Protein AF-A0A961NEI6-F1 (afdb_monomer)

Radius of gyration: 17.78 Å; Cα contacts (8 Å, |Δi|>4): 22; chains: 1; bounding box: 41×33×29 Å

Structure (mmCIF, N/CA/C/O backbone):
data_AF-A0A961NEI6-F1
#
_entry.id   AF-A0A961NEI6-F1
#
loop_
_atom_site.group_PDB
_atom_site.id
_atom_site.type_symbol
_atom_site.label_atom_id
_atom_site.label_alt_id
_atom_site.label_comp_id
_atom_site.label_asym_id
_atom_site.label_entity_id
_atom_site.label_seq_id
_atom_site.pdbx_PDB_ins_code
_atom_site.Cartn_x
_atom_site.Cartn_y
_atom_site.Cartn_z
_atom_site.occupancy
_atom_site.B_iso_or_equiv
_atom_site.auth_seq_id
_atom_site.auth_comp_id
_atom_site.auth_asym_id
_atom_site.auth_atom_id
_atom_site.pdbx_PDB_model_num
ATOM 1 N N . ASP A 1 1 ? 25.383 -21.101 6.644 1.00 54.50 1 ASP A N 1
ATOM 2 C CA . ASP A 1 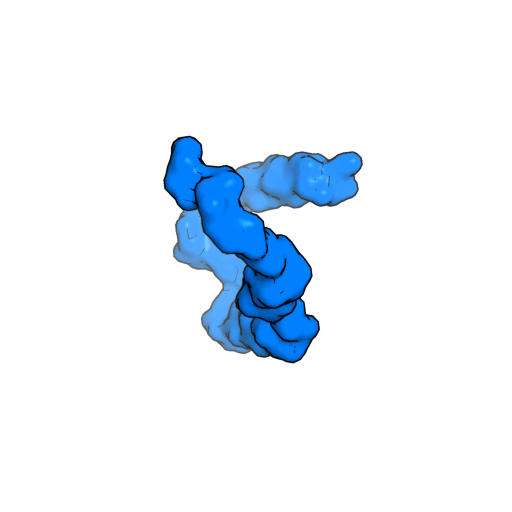1 ? 26.706 -21.295 6.019 1.00 54.50 1 ASP A CA 1
ATOM 3 C C . ASP A 1 1 ? 26.670 -21.894 4.596 1.00 54.50 1 ASP A C 1
ATOM 5 O O . ASP A 1 1 ? 27.708 -22.262 4.070 1.00 54.50 1 ASP A O 1
ATOM 9 N N . LEU A 1 2 ? 25.519 -21.929 3.897 1.00 48.28 2 LEU A N 1
ATOM 10 C CA . LEU A 1 2 ? 25.459 -22.398 2.495 1.00 48.28 2 LEU A CA 1
ATOM 11 C C . LEU A 1 2 ? 25.672 -21.274 1.454 1.00 48.28 2 LEU A C 1
ATOM 13 O O . LEU A 1 2 ? 26.127 -21.532 0.348 1.00 48.28 2 LEU A O 1
ATOM 17 N N . ALA A 1 3 ? 25.397 -20.014 1.817 1.00 51.91 3 ALA A N 1
ATOM 18 C CA . ALA A 1 3 ? 25.517 -18.852 0.924 1.00 51.91 3 ALA A CA 1
ATOM 19 C C . ALA A 1 3 ? 26.956 -18.312 0.766 1.00 51.91 3 ALA A C 1
ATOM 21 O O . ALA A 1 3 ? 27.205 -17.465 -0.084 1.00 51.91 3 ALA A O 1
ATOM 22 N N . ARG A 1 4 ? 27.912 -18.786 1.578 1.00 52.75 4 ARG A N 1
ATOM 2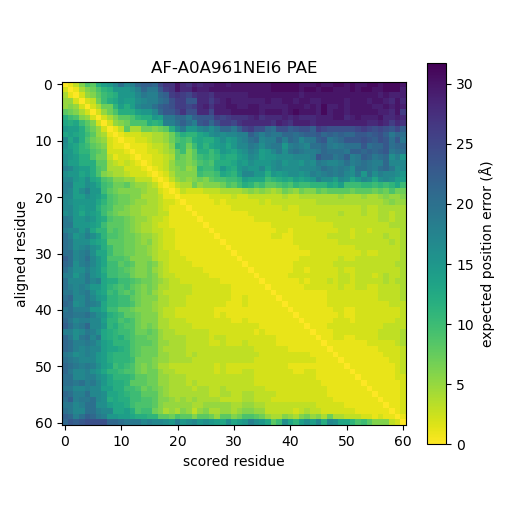3 C CA . ARG A 1 4 ? 29.307 -18.305 1.570 1.00 52.75 4 ARG A CA 1
ATOM 24 C C . ARG A 1 4 ? 30.225 -19.057 0.601 1.00 52.75 4 ARG A C 1
ATOM 26 O O . ARG A 1 4 ? 31.294 -18.546 0.293 1.00 52.75 4 ARG A O 1
ATOM 33 N N . ARG A 1 5 ? 29.845 -20.256 0.140 1.00 54.91 5 ARG A N 1
ATOM 34 C CA . ARG A 1 5 ? 30.777 -21.181 -0.533 1.00 54.91 5 ARG A CA 1
ATOM 35 C C . ARG A 1 5 ? 30.888 -21.042 -2.057 1.00 54.91 5 ARG A C 1
ATOM 37 O O . ARG A 1 5 ? 31.891 -21.497 -2.582 1.00 54.91 5 ARG A O 1
ATOM 44 N N . ASN A 1 6 ? 29.958 -20.366 -2.743 1.00 54.91 6 ASN A N 1
ATOM 45 C CA . ASN A 1 6 ? 29.964 -20.258 -4.217 1.00 54.91 6 ASN A CA 1
ATOM 46 C C . ASN A 1 6 ? 29.824 -18.820 -4.753 1.00 54.91 6 ASN A C 1
ATOM 48 O O . ASN A 1 6 ? 29.206 -18.631 -5.793 1.00 54.91 6 ASN A O 1
ATOM 52 N N . GLY A 1 7 ? 30.366 -17.814 -4.049 1.00 59.34 7 GLY A N 1
ATOM 53 C CA . GLY A 1 7 ? 30.528 -16.449 -4.580 1.00 59.34 7 GLY A CA 1
ATOM 54 C C . GLY A 1 7 ? 29.322 -15.919 -5.364 1.00 59.34 7 GLY A C 1
ATOM 55 O O . GLY A 1 7 ? 29.457 -15.585 -6.536 1.00 59.34 7 GLY A O 1
ATOM 56 N N . THR A 1 8 ? 28.134 -15.914 -4.754 1.00 61.62 8 THR A N 1
ATOM 57 C CA . THR A 1 8 ? 26.913 -15.421 -5.401 1.00 61.62 8 THR A CA 1
ATOM 58 C C . THR A 1 8 ? 27.118 -13.968 -5.824 1.00 61.62 8 THR A C 1
ATOM 60 O O . THR A 1 8 ? 27.384 -13.122 -4.971 1.00 61.62 8 THR A O 1
ATOM 63 N N . ASP A 1 9 ? 26.981 -13.684 -7.121 1.00 70.88 9 ASP A N 1
ATOM 64 C CA . ASP A 1 9 ? 26.972 -12.325 -7.665 1.00 70.88 9 ASP A CA 1
ATOM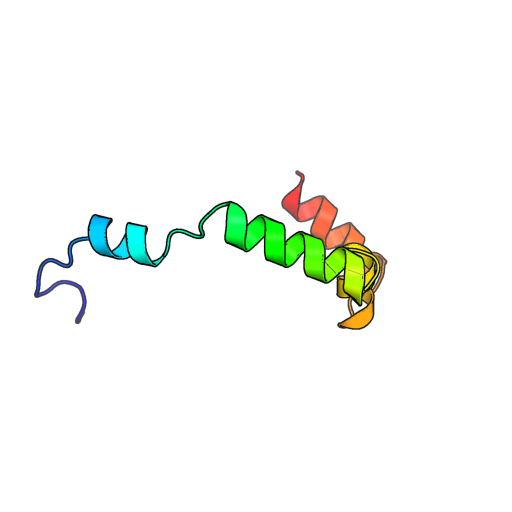 65 C C . ASP A 1 9 ? 25.794 -11.551 -7.049 1.00 70.88 9 ASP A C 1
ATOM 67 O O . ASP A 1 9 ? 24.630 -11.679 -7.450 1.00 70.88 9 ASP A O 1
ATOM 71 N N . LEU A 1 10 ? 26.109 -10.777 -6.011 1.00 68.62 10 LEU A N 1
ATOM 72 C CA . LEU A 1 10 ? 25.152 -9.981 -5.254 1.00 68.62 10 LEU A CA 1
ATOM 73 C C . LEU A 1 10 ? 24.463 -8.940 -6.143 1.00 68.62 10 LEU A C 1
ATOM 75 O O . LEU A 1 10 ? 23.309 -8.604 -5.881 1.00 68.62 10 LEU A O 1
ATOM 79 N N . ASP A 1 11 ? 25.106 -8.483 -7.219 1.00 69.25 11 ASP A N 1
ATOM 80 C CA . ASP A 1 11 ? 24.537 -7.512 -8.151 1.00 69.25 11 ASP A CA 1
ATOM 81 C C . ASP A 1 11 ? 23.541 -8.157 -9.118 1.00 69.25 11 ASP A C 1
ATOM 83 O O . ASP A 1 11 ? 22.518 -7.552 -9.462 1.00 69.25 11 ASP A O 1
ATOM 87 N N . ALA A 1 12 ? 23.775 -9.402 -9.541 1.00 67.50 12 ALA A N 1
ATOM 88 C CA . ALA A 1 12 ? 22.762 -10.192 -10.242 1.00 67.50 12 ALA A CA 1
ATOM 89 C C . ALA A 1 12 ? 21.533 -10.430 -9.349 1.00 67.50 12 ALA A C 1
ATOM 91 O O . ALA A 1 12 ? 20.398 -10.215 -9.781 1.00 67.50 12 ALA A O 1
ATOM 92 N N . TYR A 1 13 ? 21.751 -10.773 -8.079 1.00 66.50 13 TYR A N 1
ATOM 93 C CA . TYR A 1 13 ? 20.668 -10.986 -7.118 1.00 66.50 13 TYR A CA 1
ATOM 94 C C . TYR A 1 13 ? 19.885 -9.695 -6.829 1.00 66.50 13 TYR A C 1
ATOM 96 O O . TYR A 1 13 ? 18.654 -9.693 -6.801 1.00 66.50 13 TYR A O 1
ATOM 104 N N . ARG A 1 14 ? 20.585 -8.561 -6.696 1.00 69.88 14 ARG A N 1
ATOM 105 C CA . ARG A 1 14 ? 19.976 -7.241 -6.482 1.00 69.88 14 ARG A CA 1
ATOM 106 C C . ARG A 1 14 ? 19.105 -6.806 -7.657 1.00 69.88 14 ARG A C 1
ATOM 108 O O . ARG A 1 14 ? 18.073 -6.186 -7.432 1.00 69.88 14 ARG A O 1
ATOM 115 N N . ARG A 1 15 ? 19.483 -7.150 -8.894 1.00 69.94 15 ARG A N 1
ATOM 116 C CA . ARG A 1 15 ? 18.682 -6.881 -10.102 1.00 69.94 15 ARG A CA 1
ATOM 117 C C . ARG A 1 15 ? 17.395 -7.697 -10.148 1.00 69.94 15 ARG A C 1
ATOM 119 O O . ARG A 1 15 ? 16.361 -7.150 -10.509 1.00 69.94 15 ARG A O 1
ATOM 126 N N . VAL A 1 16 ? 17.440 -8.967 -9.747 1.00 69.50 16 VAL A N 1
ATOM 127 C CA . VAL A 1 16 ? 16.239 -9.817 -9.650 1.00 69.50 16 VAL A CA 1
ATOM 128 C C . VAL A 1 16 ? 15.286 -9.310 -8.565 1.00 69.50 16 VAL A C 1
ATOM 130 O O . VAL A 1 16 ? 14.073 -9.323 -8.750 1.00 69.50 16 VAL A O 1
ATOM 133 N N . LEU A 1 17 ? 15.831 -8.821 -7.449 1.00 72.88 17 LEU A N 1
ATOM 134 C CA . LEU A 1 17 ? 15.053 -8.248 -6.347 1.00 72.88 17 LEU A CA 1
ATOM 135 C C . LEU A 1 17 ? 14.627 -6.791 -6.586 1.00 72.88 17 LEU A C 1
ATOM 137 O O . LEU A 1 17 ? 13.847 -6.245 -5.803 1.00 72.88 17 LEU A O 1
ATOM 141 N N . ALA A 1 18 ? 15.130 -6.140 -7.636 1.00 79.94 18 ALA A N 1
ATOM 142 C CA . ALA A 1 18 ? 14.786 -4.761 -7.932 1.00 79.94 18 ALA A CA 1
ATOM 143 C C . ALA A 1 18 ? 13.335 -4.686 -8.421 1.00 79.94 18 ALA A 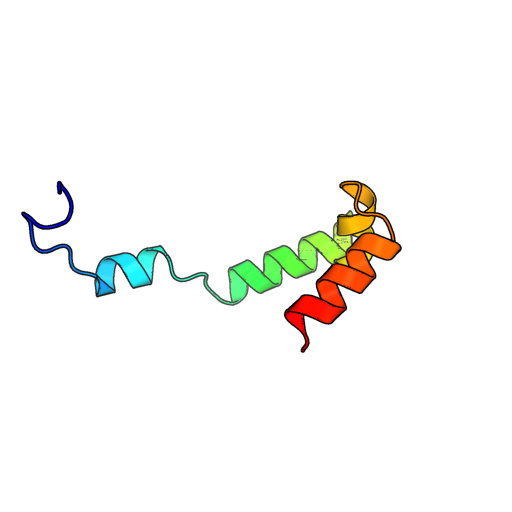C 1
ATOM 145 O O . ALA A 1 18 ? 12.987 -5.144 -9.510 1.00 79.94 18 ALA A O 1
ATOM 146 N N . CYS A 1 19 ? 12.474 -4.060 -7.621 1.00 80.75 19 CYS A N 1
ATOM 147 C CA . CYS A 1 19 ? 11.132 -3.724 -8.065 1.00 80.75 19 CYS A CA 1
ATOM 148 C C . CYS A 1 19 ? 11.218 -2.597 -9.101 1.00 80.75 19 CYS A C 1
ATOM 150 O O . CYS A 1 19 ? 11.681 -1.496 -8.794 1.00 80.75 19 CYS A O 1
ATOM 152 N N . ARG A 1 20 ? 10.771 -2.866 -10.333 1.00 87.75 20 ARG A N 1
ATOM 153 C CA . ARG A 1 20 ? 10.658 -1.827 -11.361 1.00 87.75 20 ARG A CA 1
ATOM 154 C C . ARG A 1 20 ? 9.654 -0.756 -10.907 1.00 87.75 20 ARG A C 1
ATOM 156 O O . ARG A 1 20 ? 8.594 -1.125 -10.392 1.00 87.75 20 ARG A O 1
ATOM 163 N N . PRO A 1 21 ? 9.918 0.546 -11.125 1.00 89.50 21 PRO A N 1
ATOM 164 C CA . PRO A 1 21 ? 8.995 1.616 -10.742 1.00 89.50 21 PRO A CA 1
ATOM 165 C C . PRO A 1 21 ? 7.569 1.410 -11.269 1.00 89.50 21 PRO A C 1
ATOM 167 O O . PRO A 1 21 ? 6.599 1.701 -10.573 1.00 89.50 21 PRO A O 1
ATOM 17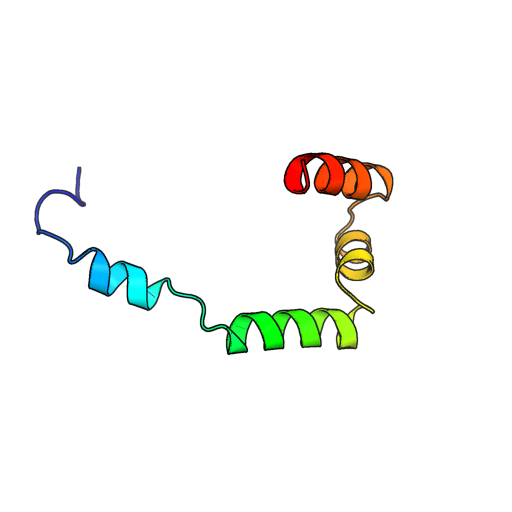0 N N . GLU A 1 22 ? 7.430 0.857 -12.473 1.00 92.12 22 GLU A N 1
ATOM 171 C CA . GLU A 1 22 ? 6.148 0.566 -13.117 1.00 92.12 22 GLU A CA 1
ATOM 172 C C . GLU A 1 22 ? 5.336 -0.461 -12.326 1.00 92.12 22 GLU A C 1
ATOM 174 O O . GLU A 1 22 ? 4.124 -0.306 -12.196 1.00 92.12 22 GLU A O 1
ATOM 179 N N . THR A 1 23 ? 5.996 -1.466 -11.743 1.00 91.50 23 THR A N 1
ATOM 180 C CA . THR A 1 23 ? 5.342 -2.474 -10.901 1.00 91.50 23 THR A CA 1
ATOM 181 C C . THR A 1 23 ? 4.745 -1.826 -9.654 1.00 91.50 23 THR A C 1
ATOM 183 O O . THR A 1 23 ? 3.588 -2.079 -9.322 1.00 91.50 23 THR A O 1
ATOM 186 N N . MET A 1 24 ? 5.493 -0.939 -8.987 1.00 92.94 24 MET A N 1
ATOM 187 C CA . MET A 1 24 ? 4.984 -0.228 -7.810 1.00 92.94 24 MET A CA 1
ATOM 188 C C . MET A 1 24 ? 3.835 0.721 -8.174 1.00 92.94 24 MET A C 1
ATOM 190 O O . MET A 1 24 ? 2.825 0.769 -7.474 1.00 92.94 24 MET A O 1
ATOM 194 N N . ARG A 1 25 ? 3.939 1.436 -9.302 1.00 96.00 25 ARG A N 1
ATOM 195 C CA . ARG A 1 25 ? 2.848 2.291 -9.799 1.00 96.00 25 ARG A CA 1
ATOM 196 C C . ARG A 1 25 ? 1.582 1.485 -10.086 1.00 96.00 25 ARG A C 1
ATOM 198 O O . ARG A 1 25 ? 0.504 1.919 -9.694 1.00 96.00 25 ARG A O 1
ATOM 205 N N . ALA A 1 26 ? 1.711 0.320 -10.723 1.00 96.69 26 ALA A N 1
ATOM 206 C CA . ALA A 1 26 ? 0.583 -0.564 -11.002 1.00 96.69 26 ALA A CA 1
ATOM 207 C C . ALA A 1 26 ? -0.079 -1.065 -9.709 1.00 96.69 26 ALA A C 1
ATOM 209 O O . ALA A 1 26 ? -1.304 -1.049 -9.602 1.00 96.69 26 ALA A O 1
ATOM 210 N N . ALA A 1 27 ? 0.715 -1.428 -8.697 1.00 95.75 27 ALA A N 1
ATOM 211 C CA . ALA A 1 27 ? 0.191 -1.814 -7.389 1.00 95.75 27 ALA A CA 1
ATOM 212 C C . ALA A 1 27 ? -0.596 -0.668 -6.725 1.00 95.75 27 ALA A C 1
ATOM 214 O O . ALA A 1 27 ? -1.723 -0.871 -6.278 1.00 95.75 27 ALA A O 1
ATOM 215 N N . LEU A 1 28 ? -0.050 0.553 -6.713 1.00 96.81 28 LEU A N 1
ATOM 216 C CA . LEU A 1 28 ? -0.732 1.723 -6.147 1.00 96.81 28 LEU A CA 1
ATOM 217 C C . LEU A 1 28 ? -2.016 2.084 -6.912 1.00 96.81 28 LEU A C 1
ATOM 219 O O . LEU A 1 28 ? -3.015 2.452 -6.291 1.00 96.81 28 LEU A O 1
ATOM 223 N N . ALA A 1 29 ? -2.011 1.957 -8.243 1.00 98.19 29 ALA A N 1
ATOM 224 C CA . ALA A 1 29 ? -3.201 2.153 -9.068 1.00 98.19 29 ALA A CA 1
ATOM 225 C C . ALA A 1 29 ? -4.292 1.134 -8.718 1.00 98.19 29 ALA A C 1
ATOM 227 O O . ALA A 1 29 ? -5.416 1.533 -8.421 1.00 98.19 29 ALA A O 1
ATOM 228 N N . HIS A 1 30 ? -3.934 -0.150 -8.626 1.00 97.88 30 HIS A N 1
ATOM 229 C CA . HIS A 1 30 ? -4.855 -1.208 -8.224 1.00 97.88 30 HIS A CA 1
ATOM 230 C C . HIS A 1 30 ? -5.462 -0.958 -6.836 1.00 97.88 30 HIS A C 1
ATOM 232 O O . HIS A 1 30 ? -6.671 -1.093 -6.661 1.00 97.88 30 HIS A O 1
ATOM 238 N N . LEU A 1 31 ? -4.655 -0.538 -5.852 1.00 98.19 31 LEU A N 1
ATOM 239 C CA . LEU A 1 31 ? -5.161 -0.202 -4.517 1.00 98.19 31 LEU A CA 1
ATOM 240 C C . LEU A 1 31 ? -6.186 0.939 -4.561 1.00 98.19 31 LEU A C 1
ATOM 242 O O . LEU A 1 31 ? -7.214 0.882 -3.885 1.00 98.19 31 LEU A O 1
ATOM 246 N N . ARG A 1 32 ? -5.928 1.965 -5.377 1.00 98.25 32 ARG A N 1
ATOM 247 C CA . ARG A 1 32 ? -6.852 3.086 -5.564 1.00 98.25 32 ARG A CA 1
ATOM 248 C C . ARG A 1 32 ? -8.148 2.662 -6.249 1.00 98.25 32 ARG A C 1
ATOM 250 O O . ARG A 1 32 ? -9.213 3.019 -5.765 1.00 98.25 32 ARG A O 1
ATOM 257 N N . GLU A 1 33 ? -8.063 1.898 -7.330 1.00 98.25 33 GLU A N 1
ATOM 258 C CA . GLU A 1 33 ? -9.225 1.465 -8.114 1.00 98.25 33 GLU A CA 1
ATOM 259 C C . GLU A 1 33 ? -10.098 0.461 -7.358 1.00 98.25 33 GLU A C 1
ATOM 261 O O . GLU A 1 33 ? -11.322 0.557 -7.390 1.00 98.25 33 GLU A O 1
ATOM 266 N N . ARG A 1 34 ? -9.483 -0.502 -6.661 1.00 98.25 34 ARG A N 1
ATOM 267 C CA . ARG A 1 34 ? -10.215 -1.610 -6.040 1.00 98.25 34 ARG A CA 1
ATOM 268 C C . ARG A 1 34 ? -10.715 -1.308 -4.632 1.00 98.25 34 ARG A C 1
ATOM 270 O O . ARG A 1 34 ? -11.762 -1.839 -4.258 1.00 98.25 34 ARG A O 1
ATOM 277 N N . TYR A 1 35 ? -9.972 -0.500 -3.878 1.00 97.56 35 TYR A N 1
ATOM 278 C CA . TYR A 1 35 ? -10.226 -0.253 -2.455 1.00 97.56 35 TYR A CA 1
ATOM 279 C C . TYR A 1 35 ? -10.441 1.228 -2.128 1.00 97.56 35 TYR A C 1
ATOM 281 O O . TYR A 1 35 ? -10.797 1.539 -1.003 1.00 97.56 35 TYR A O 1
ATOM 289 N N . GLY A 1 36 ? -10.232 2.155 -3.068 1.00 96.94 36 GLY A N 1
ATOM 290 C CA . GLY A 1 36 ? -10.301 3.597 -2.795 1.00 96.94 36 GLY A CA 1
ATOM 291 C C . GLY A 1 36 ? -8.994 4.195 -2.259 1.00 96.94 36 GLY A C 1
ATOM 292 O O . GLY A 1 36 ? -8.952 5.372 -1.911 1.00 96.94 36 GLY A O 1
ATOM 293 N N . GLY A 1 37 ? -7.908 3.417 -2.224 1.00 96.50 37 GLY A N 1
ATOM 294 C CA . GLY A 1 37 ? -6.566 3.878 -1.863 1.00 96.50 37 GLY A CA 1
ATOM 295 C C . GLY A 1 37 ? -5.930 3.074 -0.733 1.00 96.50 37 GLY A C 1
ATOM 296 O O . GLY A 1 37 ? -6.494 2.106 -0.233 1.00 96.50 37 GLY A O 1
ATOM 297 N N . VAL A 1 38 ? -4.726 3.489 -0.324 1.00 95.19 38 VAL A N 1
ATOM 298 C CA . VAL A 1 38 ? -3.920 2.760 0.673 1.00 95.19 38 VAL A CA 1
ATOM 299 C C . VAL A 1 38 ? -4.613 2.705 2.037 1.00 95.19 38 VAL A C 1
ATOM 301 O O . VAL A 1 38 ? -4.699 1.629 2.613 1.00 95.19 38 VAL A O 1
ATOM 304 N N . GLY A 1 39 ? -5.146 3.824 2.542 1.00 94.75 39 GLY A N 1
ATOM 305 C CA . GLY A 1 39 ? -5.820 3.848 3.851 1.00 94.75 39 GLY A CA 1
ATOM 306 C C . GLY A 1 39 ? -7.051 2.938 3.905 1.00 94.75 39 GLY A C 1
ATOM 307 O O . GLY A 1 39 ? -7.207 2.156 4.836 1.00 94.75 39 GLY A O 1
ATOM 308 N N . ALA A 1 40 ? -7.878 2.970 2.857 1.00 96.50 40 ALA A N 1
ATOM 309 C CA . ALA A 1 40 ? -9.061 2.119 2.753 1.00 96.50 40 ALA A CA 1
ATOM 310 C C . ALA A 1 40 ? -8.706 0.632 2.568 1.00 96.50 40 ALA A C 1
ATOM 312 O O . ALA A 1 40 ? -9.378 -0.242 3.113 1.00 96.50 40 ALA A O 1
ATOM 313 N N . TYR A 1 41 ? -7.605 0.327 1.874 1.00 97.50 41 TYR A N 1
ATOM 314 C CA . TYR A 1 41 ? -7.060 -1.029 1.843 1.00 97.50 41 TYR A CA 1
ATOM 315 C C . TYR A 1 41 ? -6.617 -1.502 3.236 1.00 97.50 41 TYR A C 1
ATOM 317 O O . TYR A 1 41 ? -6.958 -2.614 3.627 1.00 97.50 41 TYR A O 1
ATOM 325 N N . LEU A 1 42 ? -5.899 -0.666 3.998 1.00 96.94 42 LEU A N 1
ATOM 326 C CA . LEU A 1 42 ? -5.461 -1.004 5.357 1.00 96.94 42 LEU A CA 1
ATOM 327 C C . LEU A 1 42 ? -6.648 -1.267 6.294 1.00 96.94 42 LEU A C 1
ATOM 329 O O . LEU A 1 42 ? -6.608 -2.223 7.065 1.00 96.94 42 LEU A O 1
ATOM 333 N N . ASP A 1 43 ? -7.709 -0.470 6.182 1.00 97.44 43 ASP A N 1
ATOM 334 C CA . ASP A 1 43 ? -8.964 -0.692 6.906 1.00 97.44 43 ASP A CA 1
ATOM 335 C C . ASP A 1 43 ? -9.615 -2.030 6.509 1.00 97.44 43 ASP A C 1
ATOM 337 O O . A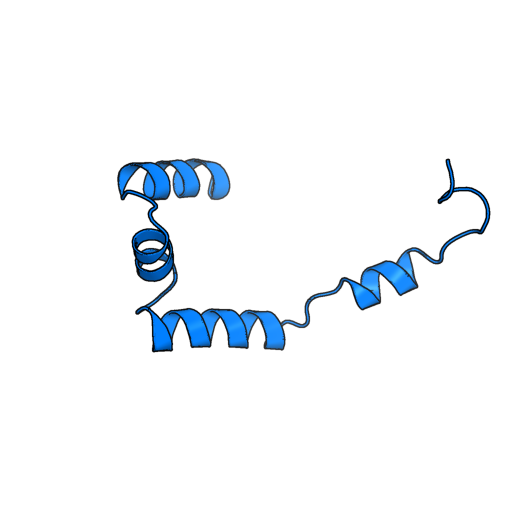SP A 1 43 ? -9.920 -2.855 7.369 1.00 97.44 43 ASP A O 1
ATOM 341 N N . THR A 1 44 ? -9.693 -2.314 5.202 1.00 97.38 44 THR A N 1
ATOM 342 C CA . THR A 1 44 ? -10.260 -3.565 4.659 1.00 97.38 44 THR A CA 1
ATOM 343 C C . THR A 1 44 ? -9.546 -4.816 5.182 1.00 97.38 44 THR A C 1
ATOM 345 O O . THR A 1 44 ? -10.184 -5.841 5.410 1.00 97.38 44 THR A O 1
ATOM 348 N N . ILE A 1 45 ? -8.226 -4.753 5.386 1.00 96.88 45 ILE A N 1
ATOM 349 C CA . ILE A 1 45 ? -7.441 -5.876 5.930 1.00 96.88 45 ILE A CA 1
ATOM 350 C C . ILE A 1 45 ? -7.385 -5.894 7.470 1.00 96.88 45 ILE A C 1
ATOM 352 O O . ILE A 1 45 ? -6.660 -6.706 8.044 1.00 96.88 45 ILE A O 1
ATOM 356 N N . GLY A 1 46 ? -8.146 -5.023 8.141 1.00 98.00 46 GLY A N 1
ATOM 357 C CA . GLY A 1 46 ? -8.371 -5.054 9.586 1.00 98.00 46 GLY A CA 1
ATOM 358 C C . GLY A 1 46 ? -7.488 -4.127 10.424 1.00 98.00 46 GLY A C 1
ATOM 359 O O . GLY A 1 46 ? -7.436 -4.299 11.643 1.00 98.00 46 GLY A O 1
ATOM 360 N N . LEU A 1 47 ? -6.784 -3.155 9.829 1.00 97.88 47 LEU A N 1
ATOM 361 C CA . LEU A 1 47 ? -6.069 -2.147 10.616 1.00 97.88 47 LEU A CA 1
ATOM 362 C C . LEU A 1 47 ? -7.022 -1.040 11.059 1.00 97.88 47 LEU A C 1
ATOM 364 O O . LEU A 1 47 ? -7.490 -0.242 10.247 1.00 97.88 47 LEU A O 1
ATOM 368 N N . THR A 1 48 ? -7.188 -0.925 12.373 1.00 97.38 48 THR A N 1
AT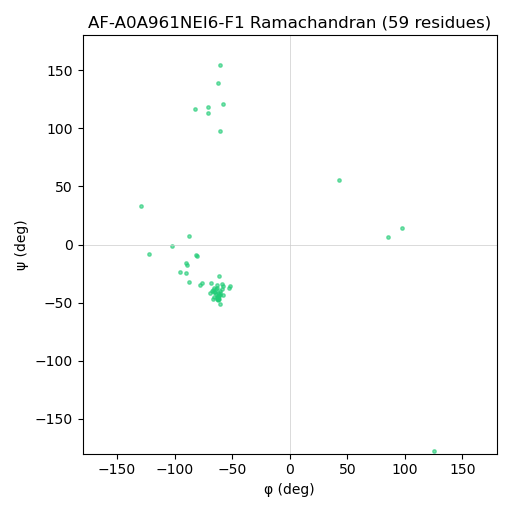OM 369 C CA . THR A 1 48 ? -7.938 0.169 13.001 1.00 97.38 48 THR A CA 1
ATOM 370 C C . THR A 1 48 ? -7.321 1.541 12.694 1.00 97.38 48 THR A C 1
ATOM 372 O O . THR A 1 48 ? -6.101 1.643 12.495 1.00 97.38 48 THR A O 1
ATOM 375 N N . PRO A 1 49 ? -8.113 2.629 12.734 1.00 95.56 49 PRO A N 1
ATOM 376 C CA . PRO A 1 49 ? -7.601 3.989 12.566 1.00 95.56 49 PRO A CA 1
ATOM 377 C C . PRO A 1 49 ? -6.436 4.325 13.512 1.00 95.56 49 PRO A C 1
ATOM 379 O O . PRO A 1 49 ? -5.472 4.981 13.115 1.00 95.56 49 PRO A O 1
ATOM 382 N N . GLU A 1 50 ? -6.478 3.843 14.754 1.00 97.44 50 GLU A N 1
ATOM 383 C CA . GLU A 1 50 ? -5.426 4.011 15.762 1.00 97.44 50 GLU A CA 1
ATOM 384 C C . GLU A 1 50 ? -4.112 3.353 15.322 1.00 97.44 50 GLU A C 1
ATOM 386 O O . GLU A 1 50 ? -3.042 3.960 15.424 1.00 97.44 50 GLU A O 1
ATOM 391 N N . GLN A 1 51 ? -4.183 2.122 14.806 1.00 97.62 51 GLN A N 1
ATOM 392 C CA . GLN A 1 51 ? -3.015 1.392 14.312 1.00 97.62 51 GLN A CA 1
ATOM 393 C C . GLN A 1 51 ? -2.423 2.054 13.066 1.00 97.62 51 GLN A C 1
ATOM 395 O O . GLN A 1 51 ? -1.200 2.143 12.960 1.00 97.62 51 GLN A O 1
ATOM 400 N N . GLN A 1 52 ? -3.262 2.560 12.157 1.00 96.50 52 GLN A N 1
ATOM 401 C CA . GLN A 1 52 ? -2.804 3.281 10.966 1.00 96.50 52 GLN A CA 1
ATOM 402 C C . GLN A 1 52 ? -2.078 4.584 11.330 1.00 96.50 52 GLN A C 1
ATOM 404 O O . GLN A 1 52 ? -1.006 4.865 10.784 1.00 96.50 52 GLN A O 1
ATOM 409 N N . ARG A 1 53 ? -2.606 5.351 12.297 1.00 95.88 53 ARG A N 1
ATOM 410 C CA . ARG A 1 53 ? -1.938 6.556 12.819 1.00 95.88 53 ARG A CA 1
ATOM 411 C C . ARG A 1 53 ? -0.589 6.214 13.442 1.00 95.88 53 ARG A C 1
ATOM 413 O O . ARG A 1 53 ? 0.427 6.757 13.021 1.00 95.88 53 ARG A O 1
ATOM 420 N N . ARG A 1 54 ? -0.553 5.233 14.350 1.00 96.81 54 ARG A N 1
ATOM 421 C CA . ARG A 1 54 ? 0.692 4.785 14.995 1.00 96.81 54 ARG A CA 1
ATOM 422 C C . ARG A 1 54 ? 1.730 4.290 13.984 1.00 96.81 54 ARG A C 1
ATOM 424 O O . ARG A 1 54 ? 2.924 4.515 14.169 1.00 96.81 54 ARG A O 1
ATOM 431 N N . LEU A 1 55 ? 1.295 3.593 12.934 1.00 94.88 55 LEU A N 1
ATOM 432 C CA . LEU A 1 55 ? 2.177 3.133 11.864 1.00 94.88 55 LEU A CA 1
ATOM 433 C C . LEU A 1 55 ? 2.762 4.313 11.079 1.00 94.88 55 LEU A C 1
ATOM 435 O O . LEU A 1 55 ? 3.966 4.330 10.836 1.00 94.88 55 LEU A O 1
ATOM 439 N N . SER A 1 56 ? 1.927 5.292 10.729 1.00 94.00 56 SER A N 1
ATOM 440 C CA . SER A 1 56 ? 2.347 6.499 10.009 1.00 94.00 56 SER A CA 1
ATOM 441 C C . SER A 1 56 ? 3.345 7.313 10.831 1.00 94.00 56 SER A C 1
ATOM 443 O O . SER A 1 56 ? 4.418 7.641 10.332 1.00 94.00 56 SER A O 1
ATOM 445 N N . ASP A 1 57 ? 3.055 7.531 12.117 1.00 96.31 57 ASP A N 1
ATOM 446 C CA . ASP A 1 57 ? 3.953 8.225 13.045 1.00 96.31 57 ASP A CA 1
ATOM 447 C C . ASP A 1 57 ? 5.314 7.534 13.170 1.00 96.31 57 ASP A C 1
ATOM 449 O O . ASP A 1 57 ? 6.326 8.202 13.349 1.00 96.31 57 ASP A O 1
ATOM 453 N N . ARG A 1 58 ? 5.357 6.199 13.080 1.00 95.94 58 ARG A N 1
ATOM 454 C CA . ARG A 1 58 ? 6.605 5.430 13.158 1.00 95.94 58 ARG A CA 1
ATOM 455 C C . ARG A 1 58 ? 7.433 5.487 11.873 1.00 95.94 58 ARG A C 1
ATOM 457 O O . ARG A 1 58 ? 8.643 5.341 11.952 1.00 95.94 58 ARG A O 1
ATOM 464 N N . LEU A 1 59 ? 6.792 5.577 10.708 1.00 94.00 59 LEU A N 1
ATOM 465 C CA . LEU A 1 59 ? 7.468 5.475 9.407 1.00 94.00 59 LEU A CA 1
ATOM 466 C C . LEU A 1 59 ? 7.838 6.831 8.799 1.00 94.00 59 LEU A C 1
ATOM 468 O O . LEU A 1 59 ? 8.711 6.881 7.938 1.00 94.00 59 LEU A O 1
ATOM 472 N N . LEU A 1 60 ? 7.141 7.898 9.194 1.00 92.62 60 LEU A N 1
ATOM 473 C CA . LEU A 1 60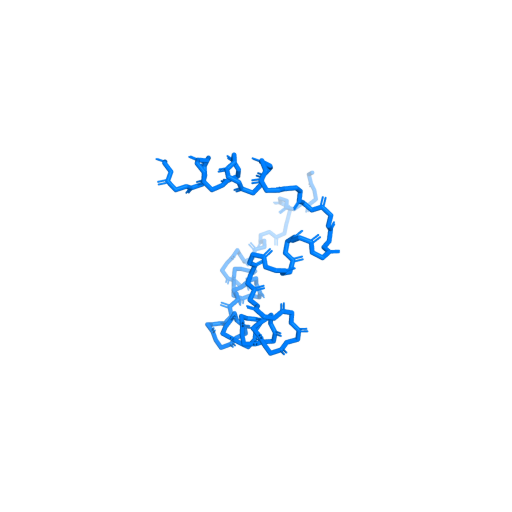 ? 7.339 9.254 8.672 1.00 92.62 60 LEU A CA 1
ATOM 474 C C . LEU A 1 60 ? 8.131 10.161 9.625 1.00 92.62 60 LEU A C 1
ATOM 476 O O . LEU A 1 60 ? 8.363 11.324 9.298 1.00 92.62 60 LEU A O 1
ATOM 480 N N . ARG A 1 61 ? 8.519 9.643 10.792 1.00 66.31 61 ARG A N 1
ATOM 481 C CA . ARG A 1 61 ? 9.484 10.261 11.706 1.00 66.31 61 ARG A CA 1
ATOM 482 C C . ARG A 1 61 ? 10.839 9.596 11.545 1.00 66.31 61 ARG A C 1
ATOM 484 O O . ARG A 1 61 ? 11.839 10.333 11.659 1.00 66.31 61 ARG A O 1
#

Sequence (61 aa):
DLARRNGTDLDAYRRVLACRPETMRAALAHLRERYGGVGAYLDTIGLTPEQQRRLSDRLLR

Foldseek 3Di:
DVVPPPPPPVVVVVVVVDDDPVNVVVVQVCCCVPQVGDVSVCVVVPQDPVNVVVVCVVPVD

Solvent-accessible surface area (backbone atoms only — not comparable to full-atom values): 3759 Å² total; per-residue (Å²): 130,78,79,74,78,72,74,69,61,62,66,63,52,49,58,74,69,50,79,52,70,65,58,56,52,51,51,54,48,49,34,34,75,78,47,72,20,70,70,46,41,42,43,74,78,66,46,49,73,68,55,53,51,55,49,48,58,65,73,79,105

pLDDT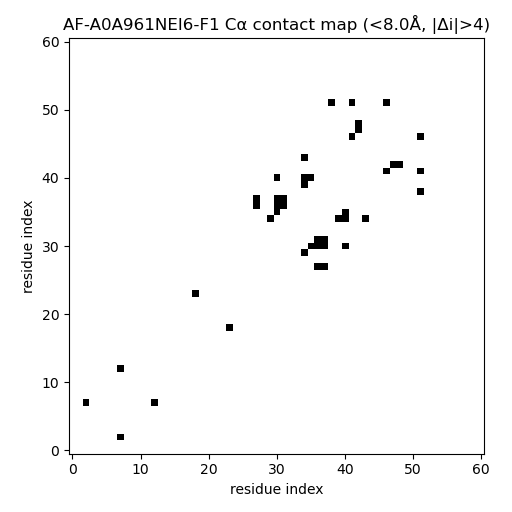: mean 85.62, std 15.75, range [48.28, 98.25]

Mean predicted aligned error: 9.03 Å

Secondary structure (DSSP, 8-state):
--TTTTT--HHHHHHHS---HHHHHHHHHHHHHHHSSHHHHHHHTT--HHHHHHHHHHH--